Protein 6ZM0 (pdb70)

B-factor: mean 42.61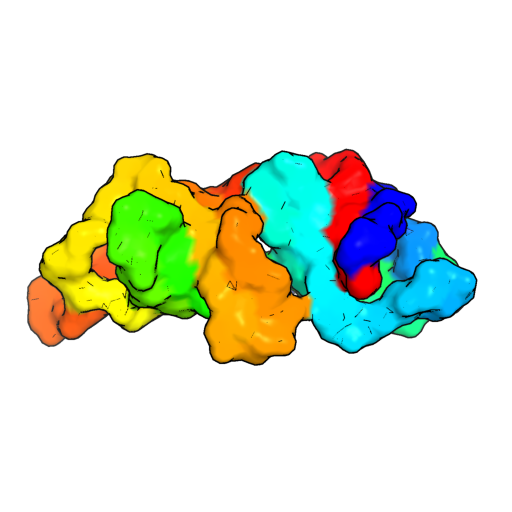, std 11.91, range [25.98, 97.06]

Solvent-accessible surface area: 7845 Å² total; per-residue (Å²): 164,141,77,37,78,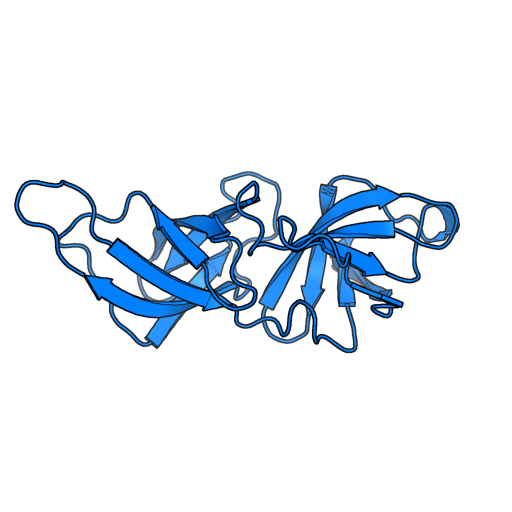4,102,35,78,22,70,38,125,63,109,170,25,23,65,4,78,0,45,44,0,113,96,55,39,3,94,99,29,0,17,0,16,6,98,48,0,0,0,0,23,0,54,82,37,55,82,151,30,0,103,0,29,0,1,0,6,83,110,5,45,1,22,1,51,2,92,113,68,31,53,152,7,49,0,28,6,42,26,80,52,78,55,0,38,2,107,145,0,49,33,128,22,82,16,119,125,56,8,54,0,7,2,13,16,87,37,150,104,14,52,72,52,63,38,0,0,45,4,65,68,39,91,114,60,113,77,102,94,95,7,50,1,56,0,45,13,38,6,105,3,44,135,11,180,128,0,32,0,33,81

Structure (mmCIF, N/CA/C/O backbone):
data_6ZM0
#
_entry.id   6ZM0
#
_cell.length_a   49.000
_cell.length_b   49.000
_cell.length_c   116.241
_cell.angle_alpha   90.000
_cell.angle_beta   90.000
_cell.angle_gamma   120.000
#
_symmetry.space_group_name_H-M   'P 31 2 1'
#
loop_
_entity.id
_entity.type
_entity.pdbx_description
1 polymer 'Cell shape-determining protein MreC'
2 non-polymer 'MAGNESIUM ION'
3 non-polymer 'CHLORIDE ION'
4 water water
#
loop_
_atom_site.group_PDB
_atom_site.id
_atom_site.type_symbol
_atom_site.label_atom_id
_atom_site.label_alt_id
_atom_site.label_comp_id
_atom_site.label_asym_id
_atom_site.label_entity_id
_atom_site.label_seq_id
_atom_site.pdbx_PDB_ins_code
_atom_site.Cartn_x
_atom_site.Cartn_y
_atom_site.Cartn_z
_atom_site.occupancy
_atom_site.B_iso_or_equiv
_atom_site.auth_seq_id
_atom_site.auth_comp_id
_atom_site.auth_asym_id
_atom_site.auth_atom_id
_atom_site.pdbx_PDB_model_num
ATOM 1 N N . ASP A 1 6 ? 9.739 29.111 3.905 1.000 68.520 100 ASP AAA N 1
ATOM 2 C CA . ASP A 1 6 ? 10.524 29.826 2.856 1.000 70.168 100 ASP AAA CA 1
ATOM 3 C C . ASP A 1 6 ? 9.999 29.431 1.471 1.000 64.243 100 ASP AAA C 1
ATOM 4 O O . ASP A 1 6 ? 9.556 30.335 0.733 1.000 60.511 100 ASP AAA O 1
ATOM 9 N N . LYS A 1 7 ? 10.078 28.145 1.113 1.000 62.664 101 LYS AAA N 1
ATOM 10 C CA . LYS A 1 7 ? 9.500 27.630 -0.155 1.000 58.846 101 LYS AAA CA 1
ATOM 11 C C . LYS A 1 7 ? 7.978 27.739 -0.067 1.000 50.284 101 LYS AAA C 1
ATOM 12 O O . LYS A 1 7 ? 7.413 27.282 0.937 1.000 46.932 101 LYS AAA O 1
ATOM 18 N N . VAL A 1 8 ? 7.368 28.399 -1.048 1.000 46.801 102 VAL AAA N 1
ATOM 19 C CA . VAL A 1 8 ? 5.892 28.573 -1.160 1.000 42.967 102 VAL AAA CA 1
ATOM 20 C C . VAL A 1 8 ? 5.438 27.896 -2.459 1.000 42.749 102 VAL AAA C 1
ATOM 21 O O . VAL A 1 8 ? 5.972 28.235 -3.523 1.000 44.115 102 VAL AAA O 1
ATOM 25 N N . LEU A 1 9 ? 4.542 26.926 -2.341 1.000 38.615 103 LEU AAA N 1
ATOM 26 C CA . LEU A 1 9 ? 3.904 26.234 -3.481 1.000 40.431 103 LEU AAA CA 1
ATOM 27 C C . LEU A 1 9 ? 2.562 26.902 -3.759 1.000 37.135 103 LEU AAA C 1
ATOM 28 O O . LEU A 1 9 ? 1.758 27.030 -2.815 1.000 38.011 103 LEU AAA O 1
ATOM 33 N N . VAL A 1 10 ? 2.316 27.233 -5.018 1.000 35.615 104 VAL AAA N 1
ATOM 34 C CA . VAL A 1 10 ? 1.052 27.857 -5.484 1.000 35.454 104 VAL AAA CA 1
ATOM 35 C C . VAL A 1 10 ? 0.119 26.733 -5.945 1.000 35.130 104 VAL AAA C 1
ATOM 36 O O . VAL A 1 10 ? 0.517 25.971 -6.834 1.000 37.355 104 VAL AAA O 1
ATOM 40 N N . SER A 1 11 ? -1.060 26.629 -5.322 1.000 35.856 105 SER AAA N 1
ATOM 41 C CA . SER A 1 11 ? -2.137 25.662 -5.655 1.000 35.607 105 SER AAA CA 1
ATOM 42 C C . SER A 1 11 ? -3.413 26.410 -6.039 1.000 37.571 105 SER AAA C 1
ATOM 43 O O . SER A 1 11 ? -3.521 27.656 -5.762 1.000 38.849 105 SER AAA O 1
ATOM 46 N N . GLU A 1 12 ? -4.306 25.698 -6.706 1.000 38.910 106 GLU AAA N 1
ATOM 47 C CA . GLU A 1 12 ? -5.618 26.204 -7.151 1.000 40.445 106 GLU AAA CA 1
ATOM 48 C C . GLU A 1 12 ? -6.687 25.573 -6.274 1.000 35.468 106 GLU AAA C 1
ATOM 49 O O . GLU A 1 12 ? -6.567 24.387 -5.948 1.000 33.242 106 GLU AAA O 1
ATOM 55 N N . LEU A 1 13 ? -7.648 26.372 -5.830 1.000 33.541 107 LEU AAA N 1
ATOM 56 C CA . LEU A 1 13 ? -8.848 25.851 -5.143 1.000 31.882 107 LEU AAA CA 1
ATOM 57 C C . LEU A 1 13 ? -9.743 25.176 -6.180 1.000 32.559 107 LEU AAA C 1
ATOM 58 O O . LEU A 1 13 ? -10.120 25.834 -7.166 1.000 34.079 107 LEU AAA O 1
ATOM 63 N N . ILE A 1 14 ? -9.967 23.869 -6.031 1.000 32.200 108 ILE AAA N 1
ATOM 64 C CA . ILE A 1 14 ? -10.673 23.057 -7.057 1.000 35.136 108 ILE AAA CA 1
ATOM 65 C C . ILE A 1 14 ? -12.004 22.543 -6.508 1.000 33.846 108 ILE AAA C 1
ATOM 66 O O . ILE A 1 14 ? -12.793 22.026 -7.313 1.000 36.993 108 ILE AAA O 1
ATOM 71 N N . GLY A 1 15 ? -12.261 22.697 -5.210 1.000 33.779 109 GLY AAA N 1
ATOM 72 C CA . GLY A 1 15 ? -13.540 22.326 -4.577 1.000 32.674 109 GLY AAA CA 1
ATOM 73 C C . GLY A 1 15 ? -13.823 23.051 -3.268 1.000 34.133 109 GLY AAA C 1
ATOM 74 O O . GLY A 1 15 ? -12.874 23.336 -2.501 1.000 33.254 109 GLY AAA O 1
ATOM 75 N N . VAL A 1 16 ? -15.104 23.337 -3.017 1.000 33.242 110 VAL AAA N 1
ATOM 76 C CA . VAL A 1 16 ? -15.630 23.758 -1.697 1.000 32.595 110 VAL AAA CA 1
ATOM 77 C C . VAL A 1 16 ? -16.531 22.636 -1.190 1.000 33.201 110 VAL AAA C 1
ATOM 78 O O . VAL A 1 16 ? -17.464 22.207 -1.947 1.000 33.820 110 VAL AAA O 1
ATOM 82 N N . ASP A 1 17 ? -16.181 22.085 -0.029 1.000 31.895 111 ASP AAA N 1
ATOM 83 C CA . ASP A 1 17 ? -16.959 21.009 0.624 1.000 32.648 111 ASP AAA CA 1
ATOM 84 C C . ASP A 1 17 ? -18.374 21.519 0.847 1.000 31.107 111 ASP AAA C 1
ATOM 85 O O . ASP A 1 17 ? -18.592 22.422 1.626 1.000 34.188 111 ASP AAA O 1
ATOM 90 N N . PRO A 1 18 ? -19.391 20.954 0.164 1.000 33.844 112 PRO AAA N 1
ATOM 91 C CA . PRO A 1 18 ? -20.743 21.496 0.235 1.000 33.273 112 PRO AAA CA 1
ATOM 92 C C . PRO A 1 18 ? -21.483 21.224 1.558 1.000 34.227 112 PRO AAA C 1
ATOM 93 O O . PRO A 1 18 ? -22.564 21.739 1.732 1.000 35.619 112 PRO AAA O 1
ATOM 97 N N . ASN A 1 19 ? -20.898 20.403 2.429 1.000 33.109 113 ASN AAA N 1
ATOM 98 C CA . ASN A 1 19 ? -21.416 20.129 3.792 1.000 33.412 113 ASN AAA CA 1
ATOM 99 C C . ASN A 1 19 ? -21.679 21.481 4.458 1.000 34.453 113 ASN AAA C 1
ATOM 100 O O . ASN A 1 19 ? -20.778 22.286 4.628 1.000 31.865 113 ASN AAA O 1
ATOM 105 N N . PRO A 1 20 ? -22.935 21.813 4.800 1.000 34.267 114 PRO AAA N 1
ATOM 106 C CA . PRO A 1 20 ? -23.231 23.115 5.397 1.000 35.459 114 PRO AAA CA 1
ATOM 107 C C . PRO A 1 20 ? -22.555 23.302 6.770 1.000 35.889 114 PRO AAA C 1
ATOM 108 O O . PRO A 1 20 ? -22.337 24.449 7.175 1.000 36.073 114 PRO AAA O 1
ATOM 112 N N . PHE A 1 21 ? -22.120 22.206 7.399 1.000 34.562 115 PHE AAA N 1
ATOM 113 C CA . PHE A 1 21 ? -21.539 22.214 8.769 1.000 35.988 115 PHE AAA CA 1
ATOM 114 C C . PHE A 1 21 ? -20.015 22.293 8.754 1.000 34.049 115 PHE AAA C 1
ATOM 115 O O . PHE A 1 21 ? -19.404 22.242 9.829 1.000 36.772 115 PHE AAA O 1
ATOM 123 N N . THR A 1 22 ? -19.422 22.501 7.586 1.000 32.379 116 THR AAA N 1
ATOM 124 C CA . THR A 1 22 ? -17.957 22.585 7.433 1.000 31.718 116 THR AAA CA 1
ATOM 125 C C . THR A 1 22 ? -17.605 23.884 6.729 1.000 31.385 116 THR AAA C 1
ATOM 126 O O . THR A 1 22 ? -18.372 24.336 5.838 1.000 30.618 116 THR AAA O 1
ATOM 130 N N . GLN A 1 23 ? -16.422 24.386 7.017 1.000 30.188 117 GLN AAA N 1
ATOM 131 C CA . GLN A 1 23 ? -15.729 25.336 6.117 1.000 29.703 117 GLN AAA CA 1
ATOM 132 C C . GLN A 1 23 ? -14.421 24.669 5.705 1.000 29.066 117 GLN AAA C 1
ATOM 133 O O . GLN A 1 23 ? -13.499 24.635 6.506 1.000 28.896 117 GLN AAA O 1
ATOM 139 N N . ARG A 1 24 ? -14.451 24.003 4.562 1.000 30.074 118 ARG AAA N 1
ATOM 140 C CA . ARG A 1 24 ? -13.424 23.048 4.127 1.000 31.328 118 ARG AAA CA 1
ATOM 141 C C . ARG A 1 24 ? -13.327 23.141 2.608 1.000 30.232 118 ARG AAA C 1
ATOM 142 O O . ARG A 1 24 ? -14.375 23.317 1.970 1.000 32.004 118 ARG AAA O 1
ATOM 150 N N . ILE A 1 25 ? -12.110 23.127 2.069 1.000 30.664 119 ILE AAA N 1
ATOM 151 C CA . ILE A 1 25 ? -11.895 23.231 0.606 1.000 30.340 119 ILE AAA CA 1
ATOM 152 C C . ILE A 1 25 ? -10.983 22.092 0.133 1.000 29.255 119 ILE AAA C 1
ATOM 153 O O . ILE A 1 25 ? -10.392 21.367 0.974 1.000 31.683 119 ILE AAA O 1
ATOM 158 N N . MET A 1 26 ? -10.852 21.976 -1.170 1.000 32.827 120 MET AAA N 1
ATOM 159 C CA . MET A 1 26 ? -9.954 21.019 -1.832 1.000 32.177 120 MET AAA CA 1
ATOM 160 C C . MET A 1 26 ? -9.032 21.792 -2.765 1.000 32.272 120 MET AAA C 1
ATOM 161 O O . MET A 1 26 ? -9.526 22.734 -3.435 1.000 33.224 120 MET AAA O 1
ATOM 166 N N . ILE A 1 27 ? -7.743 21.449 -2.773 1.000 30.688 121 ILE AAA N 1
ATOM 167 C CA . ILE A 1 27 ? -6.690 22.130 -3.586 1.000 31.425 121 ILE AAA CA 1
ATOM 168 C C . ILE A 1 27 ? -6.046 21.107 -4.525 1.000 31.623 121 ILE AAA C 1
ATOM 169 O O . ILE A 1 27 ? -6.129 19.906 -4.239 1.000 34.071 121 ILE AAA O 1
ATOM 174 N N . ASP A 1 28 ? -5.299 21.593 -5.511 1.000 32.083 122 ASP AAA N 1
ATOM 175 C CA . ASP A 1 28 ? -4.809 20.755 -6.638 1.000 34.266 122 ASP AAA CA 1
ATOM 176 C C . ASP A 1 28 ? -3.324 20.422 -6.451 1.000 35.635 122 ASP AAA C 1
ATOM 177 O O . ASP A 1 28 ? -2.644 20.184 -7.462 1.000 36.737 122 ASP AAA O 1
ATOM 182 N N . LYS A 1 29 ? -2.866 20.336 -5.204 1.000 35.157 123 LYS AAA N 1
ATOM 183 C CA . LYS A 1 29 ? -1.537 19.773 -4.857 1.000 35.438 123 LYS AAA CA 1
ATOM 184 C C . LYS A 1 29 ? -1.702 18.710 -3.775 1.000 38.070 123 LYS AAA C 1
ATOM 185 O O . LYS A 1 29 ? -2.658 18.783 -2.978 1.000 37.684 123 LYS AAA O 1
ATOM 191 N N . GLY A 1 30 ? -0.840 17.696 -3.783 1.000 38.740 124 GLY AAA N 1
ATOM 192 C CA . GLY A 1 30 ? -0.939 16.581 -2.832 1.000 41.675 124 GLY AAA CA 1
ATOM 193 C C . GLY A 1 30 ? 0.419 15.983 -2.499 1.000 44.743 124 GLY AAA C 1
ATOM 194 O O . GLY A 1 30 ? 1.444 16.701 -2.569 1.000 43.484 124 GLY AAA O 1
ATOM 195 N N . GLU A 1 31 ? 0.411 14.715 -2.101 1.000 50.837 125 GLU AAA N 1
ATOM 196 C CA . GLU A 1 31 ? 1.600 13.932 -1.679 1.000 57.734 125 GLU AAA CA 1
ATOM 197 C C . GLU A 1 31 ? 2.746 14.108 -2.686 1.000 56.815 125 GLU AAA C 1
ATOM 198 O O . GLU A 1 31 ? 3.890 14.296 -2.246 1.000 56.833 125 GLU AAA O 1
ATOM 204 N N . ASN A 1 32 ? 2.443 14.028 -3.984 1.000 45.307 126 ASN AAA N 1
ATOM 205 C CA . ASN A 1 32 ? 3.444 14.030 -5.086 1.000 48.214 126 ASN AAA CA 1
ATOM 206 C C . ASN A 1 32 ? 4.153 15.388 -5.141 1.000 47.656 126 ASN AAA C 1
ATOM 207 O O . ASN A 1 32 ? 5.288 15.431 -5.657 1.000 49.492 126 ASN AAA O 1
ATOM 212 N N . ASP A 1 33 ? 3.536 16.421 -4.549 1.000 44.482 127 ASP AAA N 1
ATOM 213 C CA . ASP A 1 33 ? 4.013 17.833 -4.534 1.000 44.644 127 ASP AAA CA 1
ATOM 214 C C . ASP A 1 33 ? 4.577 18.169 -3.147 1.000 44.342 127 ASP AAA C 1
ATOM 215 O O . ASP A 1 33 ? 5.017 19.330 -2.954 1.000 44.321 127 ASP AAA O 1
ATOM 220 N N . GLY A 1 34 ? 4.550 17.202 -2.220 1.000 44.741 128 GLY AAA N 1
ATOM 221 C CA . GLY A 1 34 ? 5.175 17.308 -0.888 1.000 47.104 128 GLY AAA CA 1
ATOM 222 C C . GLY A 1 34 ? 4.220 17.854 0.160 1.000 44.817 128 GLY AAA C 1
ATOM 223 O O . GLY A 1 34 ? 4.657 18.087 1.295 1.000 46.328 128 GLY AAA O 1
ATOM 224 N N . VAL A 1 35 ? 2.961 18.078 -0.203 1.000 42.777 129 VAL AAA N 1
ATOM 225 C CA . VAL A 1 35 ? 1.922 18.574 0.738 1.000 39.761 129 VAL AAA CA 1
ATOM 226 C C . VAL A 1 35 ? 1.800 17.577 1.883 1.000 40.937 129 VAL AAA C 1
ATOM 227 O O . VAL A 1 35 ? 1.977 16.375 1.639 1.000 41.788 129 VAL AAA O 1
ATOM 231 N N . PHE A 1 36 ? 1.635 18.068 3.108 1.000 40.204 130 PHE AAA N 1
ATOM 232 C CA . PHE A 1 36 ? 1.532 17.226 4.322 1.000 40.735 130 PHE AAA CA 1
ATOM 233 C C . PHE A 1 36 ? 0.427 17.721 5.253 1.000 38.809 130 PHE AAA C 1
ATOM 234 O O . PHE A 1 36 ? 0.105 18.933 5.274 1.000 39.279 130 PHE AAA O 1
ATOM 242 N N . VAL A 1 37 ? -0.109 16.793 6.054 1.000 39.868 131 VAL AAA N 1
ATOM 243 C CA . VAL A 1 37 ? -1.154 17.071 7.077 1.000 38.162 131 VAL AAA CA 1
ATOM 244 C C . VAL A 1 37 ? -0.575 18.032 8.127 1.000 37.867 131 VAL AAA C 1
ATOM 245 O O . VAL A 1 37 ? 0.541 17.791 8.622 1.000 39.252 131 VAL AAA O 1
ATOM 249 N N . GLY A 1 38 ? -1.300 19.106 8.425 1.000 36.121 132 GLY AAA N 1
ATOM 250 C CA . GLY A 1 38 ? -0.861 20.163 9.357 1.000 36.413 132 GLY AAA CA 1
ATOM 251 C C . GLY A 1 38 ? -0.271 21.354 8.630 1.000 37.184 132 GLY AAA C 1
ATOM 252 O O . GLY A 1 38 ? -0.064 22.423 9.271 1.000 36.180 132 GLY AAA O 1
ATOM 253 N N . GLN A 1 39 ? 0.002 21.212 7.337 1.000 35.815 133 GLN AAA N 1
ATOM 254 C CA . GLN A 1 39 ? 0.667 22.278 6.551 1.000 35.122 133 GLN AAA CA 1
ATOM 255 C C . GLN A 1 39 ? -0.223 23.517 6.516 1.000 33.416 133 GLN AAA C 1
ATOM 256 O O . GLN A 1 39 ? -1.396 23.452 6.194 1.000 32.985 133 GLN AAA O 1
ATOM 262 N N . PRO A 1 40 ? 0.334 2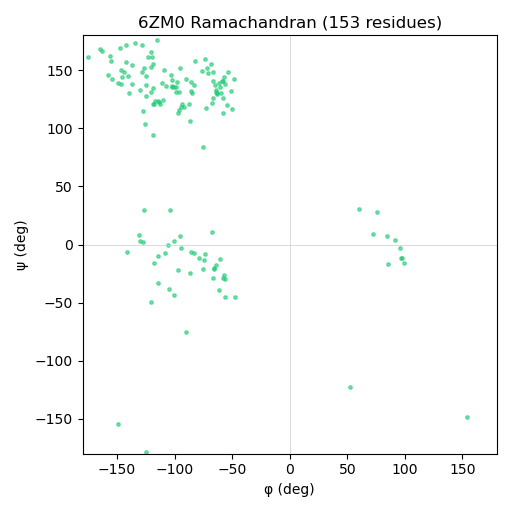4.700 6.833 1.000 35.259 134 PRO AAA N 1
ATOM 263 C CA . PRO A 1 40 ? -0.426 25.938 6.758 1.000 34.980 134 PRO AAA CA 1
ATOM 264 C C . PRO A 1 40 ? -0.721 26.350 5.313 1.000 32.890 134 PRO AAA C 1
ATOM 265 O O . PRO A 1 40 ? 0.106 26.157 4.444 1.000 35.312 134 PRO AAA O 1
ATOM 269 N N . VAL A 1 41 ? -1.873 26.986 5.124 1.000 31.375 135 VAL AAA N 1
ATOM 270 C CA . VAL A 1 41 ? -2.390 27.433 3.808 1.000 31.560 135 VAL AAA CA 1
ATOM 271 C C . VAL A 1 41 ? -2.788 28.909 3.940 1.000 30.164 135 VAL AAA C 1
ATOM 272 O O . VAL A 1 41 ? -3.431 29.283 4.923 1.000 30.262 135 VAL AAA O 1
ATOM 276 N N . LEU A 1 42 ? -2.381 29.748 3.006 1.000 32.361 136 LEU AAA N 1
ATOM 277 C CA . LEU A 1 42 ? -2.752 31.176 3.094 1.000 32.782 136 LEU AAA CA 1
ATOM 278 C C . LEU A 1 42 ? -2.923 31.733 1.684 1.000 31.571 136 LEU AAA C 1
ATOM 279 O O . LEU A 1 42 ? -2.666 31.009 0.712 1.000 31.880 136 LEU AAA O 1
ATOM 284 N N . ASP A 1 43 ? -3.463 32.937 1.592 1.000 30.250 137 ASP AAA N 1
ATOM 285 C CA . ASP A 1 43 ? -3.544 33.695 0.326 1.000 31.296 137 ASP AAA CA 1
ATOM 286 C C . ASP A 1 43 ? -2.887 35.062 0.538 1.000 32.373 137 ASP AAA C 1
ATOM 287 O O . ASP A 1 43 ? -2.309 35.289 1.626 1.000 31.677 137 ASP AAA O 1
ATOM 292 N N . ALA A 1 44 ? -2.892 35.903 -0.496 1.000 34.348 138 ALA AAA N 1
ATOM 293 C CA . ALA A 1 44 ? -2.187 37.202 -0.527 1.000 33.932 138 ALA AAA CA 1
ATOM 294 C C . ALA A 1 44 ? -2.690 38.159 0.566 1.000 34.214 138 ALA AAA C 1
ATOM 295 O O . ALA A 1 44 ? -2.044 39.200 0.747 1.000 36.618 138 ALA AAA O 1
ATOM 297 N N . SER A 1 45 ? -3.813 37.893 1.239 1.000 34.365 139 SER AAA N 1
ATOM 298 C CA . SER A 1 45 ? -4.304 38.824 2.290 1.000 36.793 139 SER AAA CA 1
ATOM 299 C C . SER A 1 45 ? -4.647 38.126 3.609 1.000 35.465 139 SER AAA C 1
ATOM 300 O O . SER A 1 45 ? -5.040 38.845 4.532 1.000 35.083 139 SER AAA O 1
ATOM 303 N N . GLY A 1 46 ? -4.436 36.817 3.746 1.000 35.767 140 GLY AAA N 1
ATOM 304 C CA . GLY A 1 46 ? -4.649 36.188 5.058 1.000 34.195 140 GLY AAA CA 1
ATOM 305 C C . GLY A 1 46 ? -4.284 34.717 5.135 1.000 32.736 140 GLY AAA C 1
ATOM 306 O O . GLY A 1 46 ? -4.240 34.022 4.101 1.000 32.374 140 GLY AAA O 1
ATOM 307 N N . LEU A 1 47 ? -4.102 34.238 6.365 1.000 30.863 141 LEU AAA N 1
ATOM 308 C CA . LEU A 1 47 ? -4.066 32.789 6.673 1.000 32.460 141 LEU AAA CA 1
ATOM 309 C C . LEU A 1 47 ? -5.440 32.194 6.380 1.000 32.307 141 LEU AAA C 1
ATOM 310 O O . LEU A 1 47 ? -6.454 32.829 6.683 1.000 29.669 141 LEU AAA O 1
ATOM 315 N N . MET A 1 48 ? -5.485 31.027 5.756 1.000 30.114 142 MET AAA N 1
ATOM 316 C CA . MET A 1 48 ? -6.745 30.380 5.343 1.000 30.051 142 MET AAA CA 1
ATOM 317 C C . MET A 1 48 ? -7.064 29.216 6.269 1.000 29.805 142 MET AAA C 1
ATOM 318 O O . MET A 1 48 ? -8.237 29.013 6.535 1.000 28.488 142 MET AAA O 1
ATOM 323 N N . GLY A 1 49 ? -6.053 28.465 6.703 1.000 27.403 143 GLY AAA N 1
ATOM 324 C CA . GLY A 1 49 ? -6.262 27.242 7.495 1.000 28.902 143 GLY AAA CA 1
ATOM 325 C C . GLY A 1 49 ? -5.124 26.271 7.342 1.000 28.700 143 GLY AAA C 1
ATOM 326 O O . GLY A 1 49 ? -3.966 26.701 7.132 1.000 30.274 143 GLY AAA O 1
ATOM 327 N N . GLN A 1 50 ? -5.428 24.983 7.435 1.000 29.574 144 GLN AAA N 1
ATOM 328 C CA . GLN A 1 50 ? -4.388 23.947 7.435 1.000 30.972 144 GLN AAA CA 1
ATOM 329 C C . GLN A 1 50 ? -4.859 22.704 6.687 1.000 30.566 144 GLN AAA C 1
ATOM 330 O O . GLN A 1 50 ? -6.048 22.423 6.682 1.000 30.704 144 GLN AAA O 1
ATOM 336 N N . VAL A 1 51 ? -3.915 22.010 6.067 1.000 32.212 145 VAL AAA N 1
ATOM 337 C CA . VAL A 1 51 ? -4.169 20.722 5.371 1.000 32.000 145 VAL AAA CA 1
ATOM 338 C C . VAL A 1 51 ? -4.605 19.714 6.427 1.000 32.154 145 VAL AAA C 1
ATOM 339 O O . VAL A 1 51 ? -3.910 19.602 7.438 1.000 32.397 145 VAL AAA O 1
ATOM 343 N N . VAL A 1 52 ? -5.695 18.996 6.184 1.000 35.000 146 VAL AAA N 1
ATOM 344 C CA . VAL A 1 52 ? -6.195 17.951 7.127 1.000 35.896 146 VAL AAA CA 1
ATOM 345 C C . VAL A 1 52 ? -6.175 16.569 6.476 1.000 36.942 146 VAL AAA C 1
ATOM 346 O O . VAL A 1 52 ? -6.207 15.601 7.235 1.000 38.141 146 VAL AAA O 1
ATOM 350 N N . GLU A 1 53 ? -6.063 16.473 5.154 1.000 37.226 147 GLU AAA N 1
ATOM 351 C CA . GLU A 1 53 ? -5.912 15.164 4.461 1.000 39.095 147 GLU AAA CA 1
ATOM 352 C C . GLU A 1 53 ? -5.198 15.352 3.127 1.000 39.874 147 GLU AAA C 1
ATOM 353 O O . GLU A 1 53 ? -5.465 16.360 2.435 1.000 36.742 147 GLU AAA O 1
ATOM 359 N N . VAL A 1 54 ? -4.334 14.393 2.778 1.000 38.068 148 VAL AAA N 1
ATOM 360 C CA . VAL A 1 54 ? -3.479 14.463 1.568 1.000 42.315 148 VAL AAA CA 1
ATOM 361 C C . VAL A 1 54 ? -3.812 13.268 0.680 1.000 42.084 148 VAL AAA C 1
ATOM 362 O O . VAL A 1 54 ? -3.841 12.144 1.182 1.000 42.463 148 VAL AAA O 1
ATOM 366 N N . MET A 1 55 ? -4.041 13.545 -0.594 1.000 42.845 149 MET AAA N 1
ATOM 367 C CA . MET A 1 55 ? -4.190 12.539 -1.665 1.000 43.635 149 MET AAA CA 1
ATOM 368 C C . MET A 1 55 ? -3.025 12.722 -2.633 1.000 43.904 149 MET AAA C 1
ATOM 369 O O . MET A 1 55 ? -2.144 13.548 -2.402 1.000 42.727 149 MET AAA O 1
ATOM 374 N N . PRO A 1 56 ? -2.881 11.861 -3.657 1.000 43.267 150 PRO AAA N 1
ATOM 375 C CA . PRO A 1 56 ? -1.639 11.862 -4.422 1.000 45.543 150 PRO AAA CA 1
ATOM 376 C C . PRO A 1 56 ? -1.360 13.192 -5.128 1.000 42.889 150 PRO AAA C 1
ATOM 377 O O . PRO A 1 56 ? -0.226 13.638 -5.079 1.000 45.644 150 PRO AAA O 1
ATOM 381 N N . TYR A 1 57 ? -2.380 13.841 -5.685 1.000 42.547 151 TYR AAA N 1
ATOM 382 C CA . TYR A 1 57 ? -2.205 15.085 -6.477 1.000 41.511 151 TYR AAA CA 1
ATOM 383 C C . TYR A 1 57 ? -3.115 16.203 -5.958 1.000 38.362 151 TYR AAA C 1
ATOM 384 O O . TYR A 1 57 ? -3.123 17.263 -6.593 1.000 37.661 151 TYR AAA O 1
ATOM 393 N N . THR A 1 58 ? -3.874 15.951 -4.884 1.000 37.687 152 THR AAA N 1
ATOM 394 C CA . THR A 1 58 ? -4.862 16.915 -4.305 1.000 37.548 152 THR AAA CA 1
ATOM 395 C C . THR A 1 58 ? -4.848 16.830 -2.778 1.000 37.148 152 THR AAA C 1
ATOM 396 O O . THR A 1 58 ? -4.211 15.917 -2.225 1.000 36.517 152 THR AAA O 1
ATOM 400 N N . ALA A 1 59 ? -5.543 17.745 -2.102 1.000 34.881 153 ALA AAA N 1
ATOM 401 C CA . ALA A 1 59 ? -5.587 17.730 -0.625 1.000 35.319 153 ALA AAA CA 1
ATOM 402 C C . ALA A 1 59 ? -6.844 18.423 -0.112 1.000 36.544 153 ALA AAA C 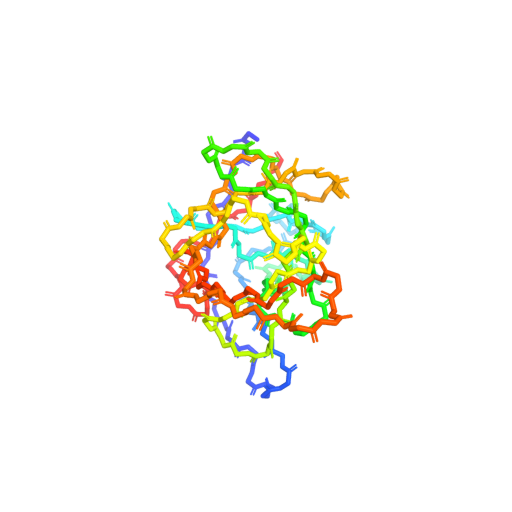1
ATOM 403 O O . ALA A 1 59 ? -7.399 19.293 -0.829 1.000 32.680 153 ALA AAA O 1
ATOM 405 N N . ARG A 1 60 ? -7.232 18.097 1.125 1.000 35.384 154 ARG AAA N 1
ATOM 406 C CA . ARG A 1 60 ? -8.366 18.751 1.834 1.000 34.511 154 ARG AAA CA 1
ATOM 407 C C . ARG A 1 60 ? -7.820 19.750 2.858 1.000 35.297 154 ARG AAA C 1
ATOM 408 O O . ARG A 1 60 ? -6.811 19.449 3.530 1.000 34.127 154 ARG AAA O 1
ATOM 416 N N . VAL A 1 61 ? -8.420 20.935 2.927 1.000 31.729 155 VAL AAA N 1
ATOM 417 C CA . VAL A 1 61 ? -7.948 22.032 3.810 1.000 31.970 155 VAL AAA CA 1
ATOM 418 C C . VAL A 1 61 ? -9.116 22.466 4.702 1.000 28.888 155 VAL AAA C 1
ATOM 419 O O . VAL A 1 61 ? -10.188 22.806 4.167 1.000 30.837 155 VAL AAA O 1
ATOM 423 N N . LEU A 1 62 ? -8.896 22.498 6.004 1.000 29.498 156 LEU AAA N 1
ATOM 424 C CA . LEU A 1 62 ? -9.848 23.021 7.006 1.000 29.372 156 LEU AAA CA 1
ATOM 425 C C . LEU A 1 62 ? -9.621 24.525 7.160 1.000 27.973 156 LEU AAA C 1
ATOM 426 O O . LEU A 1 62 ? -8.486 24.927 7.452 1.000 29.083 156 LEU AAA O 1
ATOM 431 N N . LEU A 1 63 ? -10.639 25.341 6.905 1.000 27.537 157 LEU AAA N 1
ATOM 432 C CA . LEU A 1 63 ? -10.510 26.817 6.990 1.000 25.977 157 LEU AAA CA 1
ATOM 433 C C . LEU A 1 63 ? -10.648 27.305 8.435 1.000 28.193 157 LEU AAA C 1
ATOM 434 O O . LEU A 1 63 ? -11.317 26.637 9.279 1.000 26.673 157 LEU AAA O 1
ATOM 439 N N . LEU A 1 64 ? -10.115 28.488 8.694 1.000 28.064 158 LEU AAA N 1
ATOM 440 C CA . LEU A 1 64 ? -10.168 29.128 10.028 1.000 27.926 158 LEU AAA CA 1
ATOM 441 C C . LEU A 1 64 ? -11.614 29.300 10.494 1.000 26.297 158 LEU AAA C 1
ATOM 442 O O . LEU A 1 64 ? -11.845 29.368 11.723 1.000 27.848 158 LEU AAA O 1
ATOM 447 N N . THR A 1 65 ? -12.543 29.452 9.569 1.000 26.454 159 THR AAA N 1
ATOM 448 C CA . THR A 1 65 ? -13.960 29.765 9.851 1.000 26.678 159 THR AAA CA 1
ATOM 449 C C . THR A 1 65 ? -14.746 28.518 10.304 1.000 27.646 159 THR AAA C 1
ATOM 450 O O . THR A 1 65 ? -15.903 28.695 10.688 1.000 27.395 159 THR AAA O 1
ATOM 454 N N . ASP A 1 66 ? -14.192 27.311 10.181 1.000 27.208 160 ASP AAA N 1
ATOM 455 C CA . ASP A 1 66 ? -14.849 26.071 10.664 1.000 27.791 160 ASP AAA CA 1
ATOM 456 C C . ASP A 1 66 ? -15.040 26.174 12.188 1.000 28.136 160 ASP AAA C 1
ATOM 457 O O . ASP A 1 66 ? -14.128 26.616 12.880 1.000 27.870 160 ASP AAA O 1
ATOM 462 N N . THR A 1 67 ? -16.194 25.734 12.698 1.000 29.447 161 THR AAA N 1
ATOM 463 C CA . THR A 1 67 ? -16.481 25.753 14.146 1.000 30.181 161 THR AAA CA 1
ATOM 464 C C . THR A 1 67 ? -15.428 24.974 14.931 1.000 31.269 161 THR AAA C 1
ATOM 465 O O . THR A 1 67 ? -15.268 25.290 16.130 1.000 33.686 161 THR AAA O 1
ATOM 469 N N . THR A 1 68 ? -14.766 23.984 14.319 1.000 30.808 162 THR AAA N 1
ATOM 470 C CA . THR A 1 68 ? -13.765 23.120 15.004 1.000 32.113 162 THR AAA CA 1
ATOM 471 C C . THR A 1 68 ? -12.388 23.774 14.982 1.000 31.569 162 THR AAA C 1
ATOM 472 O O . THR A 1 68 ? -11.486 23.238 15.649 1.000 33.409 162 THR AAA O 1
ATOM 476 N N . HIS A 1 69 ? -12.213 24.900 14.288 1.000 30.889 163 HIS AAA N 1
ATOM 477 C CA . HIS A 1 69 ? -10.874 25.516 14.096 1.000 29.849 163 HIS AAA CA 1
ATOM 478 C C . HIS A 1 69 ? -10.653 26.636 15.114 1.000 30.465 163 HIS AAA C 1
ATOM 479 O O . HIS A 1 69 ? -11.599 27.351 15.471 1.000 30.621 163 HIS AAA O 1
ATOM 486 N N . SER A 1 70 ? -9.438 26.708 15.642 1.000 30.524 164 SER AAA N 1
ATOM 487 C CA . SER A 1 70 ? -9.001 27.829 16.507 1.000 31.343 164 SER AAA CA 1
ATOM 488 C C . SER A 1 70 ? -7.572 28.157 16.146 1.000 32.978 164 SER AAA C 1
ATOM 489 O O . SER A 1 70 ? -6.833 27.234 15.692 1.000 34.607 164 SER AAA O 1
ATOM 492 N N . ILE A 1 71 ? -7.244 29.431 16.212 1.000 29.635 165 ILE AAA N 1
ATOM 493 C CA . ILE A 1 71 ? -5.872 29.922 15.927 1.000 31.056 165 ILE AAA CA 1
ATOM 494 C C . ILE A 1 71 ? -5.537 30.995 16.941 1.000 31.236 165 ILE AAA C 1
ATOM 495 O O . ILE A 1 71 ? -6.267 31.960 17.123 1.000 31.412 165 ILE AAA O 1
ATOM 500 N N . PRO A 1 72 ? -4.369 30.896 17.592 1.000 33.200 166 PRO AAA N 1
ATOM 501 C CA . PRO A 1 72 ? -3.874 32.003 18.400 1.000 33.319 166 PRO AAA CA 1
ATOM 502 C C . PRO A 1 72 ? -3.576 33.228 17.535 1.000 33.329 166 PRO AAA C 1
ATOM 503 O O . PRO A 1 72 ? -2.872 33.102 16.511 1.000 32.756 166 PRO AAA O 1
ATOM 507 N N . VAL A 1 73 ? -4.043 34.395 17.973 1.000 32.855 167 VAL AAA N 1
ATOM 508 C CA . VAL A 1 73 ? -3.820 35.667 17.245 1.000 32.745 167 VAL AAA CA 1
ATOM 509 C C . VAL A 1 73 ? -3.391 36.738 18.230 1.000 34.892 167 VAL AAA C 1
ATOM 510 O O . VAL A 1 73 ? -3.414 36.490 19.471 1.000 36.411 167 VAL AAA O 1
ATOM 514 N N . GLN A 1 74 ? -3.020 37.891 17.690 1.000 35.972 168 GLN AAA N 1
ATOM 515 C CA . GLN A 1 74 ? -2.776 39.101 18.494 1.000 37.905 168 GLN AAA CA 1
ATOM 516 C C . GLN A 1 74 ? -3.189 40.334 17.695 1.000 39.172 168 GLN AAA C 1
ATOM 517 O O . GLN A 1 74 ? -3.068 40.337 16.436 1.000 37.488 168 GLN AAA O 1
ATOM 523 N N . VAL A 1 75 ? -3.605 41.373 18.402 1.000 40.182 169 VAL AAA N 1
ATOM 524 C CA . VAL A 1 75 ? -3.869 42.700 17.801 1.000 42.393 169 VAL AAA CA 1
ATOM 525 C C . VAL A 1 75 ? -2.521 43.271 17.353 1.000 43.782 169 VAL AAA C 1
ATOM 526 O O . VAL A 1 75 ? -1.557 43.278 18.153 1.000 43.644 169 VAL AAA O 1
ATOM 530 N N . ASN A 1 76 ? -2.415 43.575 16.070 1.000 44.715 170 ASN AAA N 1
ATOM 531 C CA . ASN A 1 76 ? -1.133 43.957 15.431 1.000 45.131 170 ASN AAA CA 1
ATOM 532 C C . ASN A 1 76 ? -0.542 45.155 16.177 1.000 47.471 170 ASN AAA C 1
ATOM 533 O O . ASN A 1 76 ? 0.659 45.097 16.541 1.000 48.399 170 ASN AAA O 1
ATOM 538 N N . ARG A 1 77 ? -1.361 46.163 16.482 1.000 46.735 171 ARG AAA N 1
ATOM 539 C CA . ARG A 1 77 ? -0.879 47.482 16.959 1.000 49.069 171 ARG AAA CA 1
ATOM 540 C C . ARG A 1 77 ? -0.406 47.449 18.429 1.000 49.536 171 ARG AAA C 1
ATOM 541 O O . ARG A 1 77 ? 0.348 48.379 18.779 1.000 50.748 171 ARG AAA O 1
ATOM 549 N N . ASN A 1 78 ? -0.815 46.476 19.264 1.000 49.464 172 ASN AAA N 1
ATOM 550 C CA . ASN A 1 78 ? -0.495 46.490 20.726 1.000 49.179 172 ASN AAA CA 1
ATOM 551 C C . ASN A 1 78 ? -0.170 45.093 21.296 1.000 49.606 172 ASN AAA C 1
ATOM 552 O O . ASN A 1 78 ? 0.216 45.035 22.467 1.000 50.618 172 ASN AAA O 1
ATOM 557 N N . GLY A 1 79 ? -0.324 44.005 20.535 1.000 47.056 173 GLY AAA N 1
ATOM 558 C CA . GLY A 1 79 ? 0.190 42.674 20.932 1.000 46.407 173 GLY AAA CA 1
ATOM 559 C C . GLY A 1 79 ? -0.780 41.930 21.838 1.000 45.874 173 GLY AAA C 1
ATOM 560 O O . GLY A 1 79 ? -0.395 40.879 22.379 1.000 47.459 173 GLY AAA O 1
ATOM 561 N N . LEU A 1 80 ? -1.984 42.473 22.022 1.000 43.462 174 LEU AAA N 1
ATOM 562 C CA . LEU A 1 80 ? -3.070 41.859 22.831 1.000 43.027 174 LEU AAA CA 1
ATOM 563 C C . LEU A 1 80 ? -3.391 40.479 22.250 1.000 39.921 174 LEU AAA C 1
ATOM 564 O O . LEU A 1 80 ? -3.636 40.400 21.024 1.000 39.068 174 LEU AAA O 1
ATOM 569 N N . ARG A 1 81 ? -3.348 39.434 23.078 1.000 46.746 175 ARG AAA N 1
ATOM 570 C CA . ARG A 1 81 ? -3.460 38.031 22.625 1.000 43.576 175 ARG AAA CA 1
ATOM 571 C C . ARG A 1 81 ? -4.914 37.570 22.743 1.000 40.125 175 ARG AAA C 1
ATOM 572 O O . ARG A 1 81 ? -5.663 38.061 23.612 1.000 41.448 175 ARG AAA O 1
ATOM 580 N N . ALA A 1 82 ? -5.291 36.639 21.893 1.000 37.180 176 ALA AAA N 1
ATOM 581 C CA . ALA A 1 82 ? -6.650 36.078 21.869 1.000 35.325 176 ALA AAA CA 1
ATOM 582 C C . ALA A 1 82 ? -6.613 34.775 21.094 1.000 34.086 176 ALA AAA C 1
ATOM 583 O O . ALA A 1 82 ? -5.603 34.507 20.411 1.000 33.589 176 ALA AAA O 1
ATOM 585 N N . ILE A 1 83 ? -7.681 33.999 21.195 1.000 32.626 177 ILE AAA N 1
ATOM 586 C CA . ILE A 1 83 ? -7.867 32.786 20.369 1.000 32.173 177 ILE AAA CA 1
ATOM 587 C C . ILE A 1 83 ? -8.994 33.103 19.394 1.000 31.420 177 ILE AAA C 1
ATOM 588 O O . ILE A 1 83 ? -10.068 33.450 19.852 1.000 31.756 177 ILE AAA O 1
ATOM 593 N N . ALA A 1 84 ? -8.752 32.967 18.096 1.000 29.872 178 ALA AAA N 1
ATOM 594 C CA . ALA A 1 84 ? -9.772 33.206 17.055 1.000 28.832 178 ALA AAA CA 1
ATOM 595 C C . ALA A 1 84 ? -10.391 31.869 16.685 1.000 28.277 178 ALA AAA C 1
ATOM 596 O O . ALA A 1 84 ? -9.670 31.007 16.212 1.000 29.388 178 ALA AAA O 1
ATOM 598 N N . VAL A 1 85 ? -11.676 31.717 16.959 1.000 28.251 179 VAL AAA N 1
ATOM 599 C CA . VAL A 1 85 ? -12.408 30.476 16.645 1.000 26.744 179 VAL AAA CA 1
ATOM 600 C C . VAL A 1 85 ? -13.271 30.682 15.407 1.000 26.424 179 VAL AAA C 1
ATOM 601 O O . VAL A 1 85 ? -13.875 31.762 15.241 1.000 26.887 179 VAL AAA O 1
ATOM 605 N N . GLY A 1 86 ? -13.413 29.623 14.616 1.000 26.410 180 GLY AAA N 1
ATOM 606 C CA . GLY A 1 86 ? -14.392 29.609 13.520 1.000 27.738 180 GLY AAA CA 1
ATOM 607 C C . GLY A 1 86 ? -15.793 29.640 14.071 1.000 27.830 180 GLY AAA C 1
ATOM 608 O O . GLY A 1 86 ? -16.027 29.069 15.149 1.000 29.508 180 GLY AAA O 1
ATOM 609 N N . THR A 1 87 ? -16.714 30.256 13.335 1.000 28.731 181 THR AAA N 1
ATOM 610 C CA . THR A 1 87 ? -18.143 30.391 13.703 1.000 30.683 181 THR AAA CA 1
ATOM 611 C C . THR A 1 87 ? -19.047 29.513 12.836 1.000 31.250 181 THR AAA C 1
ATOM 612 O O . THR A 1 87 ? -20.216 29.370 13.217 1.000 32.420 181 THR AAA O 1
ATOM 616 N N . GLY A 1 88 ? -18.534 28.857 11.797 1.000 29.881 182 GLY AAA N 1
ATOM 617 C CA . GLY A 1 88 ? -19.344 28.129 10.810 1.000 31.000 182 GLY AAA CA 1
ATOM 618 C C . GLY A 1 88 ? -19.852 29.039 9.693 1.000 32.204 182 GLY AAA C 1
ATOM 619 O O . GLY A 1 88 ? -20.308 28.523 8.652 1.000 33.304 182 GLY AAA O 1
ATOM 620 N N . ASN A 1 89 ? -19.809 30.351 9.921 1.000 31.682 183 ASN AAA N 1
ATOM 621 C CA . ASN A 1 89 ? -20.104 31.365 8.882 1.000 32.882 183 ASN AAA CA 1
ATOM 622 C C . ASN A 1 89 ? -18.854 31.605 8.059 1.000 32.198 183 ASN AAA C 1
ATOM 623 O O . ASN A 1 89 ? -17.758 31.726 8.61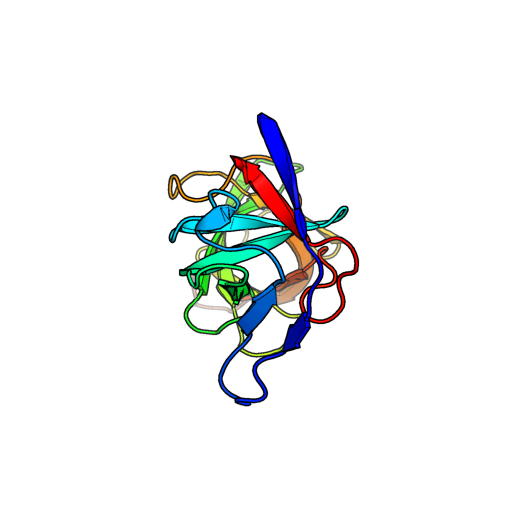2 1.000 30.618 183 ASN AAA O 1
ATOM 628 N N . PRO A 1 90 ? -18.992 31.697 6.712 1.000 34.371 184 PRO AAA N 1
ATOM 629 C CA . PRO A 1 90 ? -17.828 31.719 5.829 1.000 34.198 184 PRO AAA CA 1
ATOM 630 C C . PRO A 1 90 ? -16.942 32.970 6.005 1.000 34.537 184 PRO AAA C 1
ATOM 631 O O . PRO A 1 90 ? -15.768 32.947 5.663 1.000 35.540 184 PRO AAA O 1
ATOM 635 N N . GLU A 1 91 ? -17.482 34.044 6.560 1.000 34.314 185 GLU AAA N 1
ATOM 636 C CA . GLU A 1 91 ? -16.731 35.319 6.642 1.000 35.620 185 GLU AAA CA 1
ATOM 637 C C . GLU A 1 91 ? -16.706 35.837 8.084 1.000 33.053 185 GLU AAA C 1
ATOM 638 O O . GLU A 1 91 ? -16.551 37.045 8.270 1.000 33.124 185 GLU AAA O 1
ATOM 644 N N . ARG A 1 92 ? -16.756 34.949 9.080 1.000 32.775 186 ARG AAA N 1
ATOM 645 C CA . ARG A 1 92 ? -16.756 35.409 10.489 1.000 31.500 186 ARG AAA CA 1
ATOM 646 C C . ARG A 1 92 ? -15.838 34.543 11.344 1.000 30.879 186 ARG AAA C 1
ATOM 647 O O . ARG A 1 92 ? -15.947 33.298 11.297 1.000 29.753 186 ARG AAA O 1
ATOM 655 N N . LEU A 1 93 ? -15.087 35.196 12.228 1.000 30.507 187 LEU AAA N 1
ATOM 656 C CA . LEU A 1 93 ? -14.393 34.554 13.365 1.000 28.483 187 LEU AAA CA 1
ATOM 657 C C . LEU A 1 93 ? -14.860 35.232 14.643 1.000 30.569 187 LEU AAA C 1
ATOM 658 O O . LEU A 1 93 ? -15.358 36.352 14.544 1.000 30.397 187 LEU AAA O 1
ATOM 663 N N . GLU A 1 94 ? -14.677 34.590 15.790 1.000 28.981 188 GLU AAA N 1
ATOM 664 C CA . GLU A 1 94 ? -14.906 35.248 17.091 1.000 30.675 188 GLU AAA CA 1
ATOM 665 C C . GLU A 1 94 ? -13.638 35.121 17.933 1.000 29.748 188 GLU AAA C 1
ATOM 666 O O . GLU A 1 94 ? -12.971 34.099 17.856 1.000 30.285 188 GLU AAA O 1
ATOM 672 N N . LEU A 1 95 ? -13.323 36.134 18.729 1.000 46.295 189 LEU AAA N 1
ATOM 673 C CA . LEU A 1 95 ? -12.122 36.106 19.592 1.000 45.956 189 LEU AAA CA 1
ATOM 674 C C . LEU A 1 95 ? -12.544 35.721 20.996 1.000 45.982 189 LEU AAA C 1
ATOM 675 O O . LEU A 1 95 ? -13.458 36.367 21.550 1.000 48.038 189 LEU AAA O 1
ATOM 680 N N . ARG A 1 96 ? -11.770 34.823 21.590 1.000 45.380 190 ARG AAA N 1
ATOM 681 C CA . ARG A 1 96 ? -11.989 34.333 22.965 1.000 44.635 190 ARG AAA CA 1
ATOM 682 C C . ARG A 1 96 ? -10.884 34.893 23.847 1.000 45.094 190 ARG AAA C 1
ATOM 683 O O . ARG A 1 96 ? -9.754 35.047 23.324 1.000 44.253 190 ARG AAA O 1
ATOM 691 N N . TYR A 1 97 ? -11.203 35.103 25.109 1.000 46.461 191 TYR AAA N 1
ATOM 692 C CA . TYR A 1 97 ? -10.243 35.398 26.196 1.000 47.550 191 TYR AAA CA 1
ATOM 693 C C . TYR A 1 97 ? -9.769 36.852 26.079 1.000 52.678 191 TYR AAA C 1
ATOM 694 O O . TYR A 1 97 ? -8.676 37.167 26.631 1.000 55.599 191 TYR AAA O 1
ATOM 703 N N . VAL A 1 98 ? -10.604 37.737 25.517 1.000 53.207 192 VAL AAA N 1
ATOM 704 C CA . VAL A 1 98 ? -10.314 39.206 25.468 1.000 56.591 192 VAL AAA CA 1
ATOM 705 C C . VAL A 1 98 ? -11.034 39.911 26.628 1.000 56.595 192 VAL AAA C 1
ATOM 706 O O . VAL A 1 98 ? -12.299 39.968 26.644 1.000 55.550 192 VAL AAA O 1
ATOM 710 N N . ALA A 1 99 ? -10.268 40.452 27.582 1.000 59.562 193 ALA AAA N 1
ATOM 711 C CA . ALA A 1 99 ? -10.813 41.145 28.773 1.000 63.720 193 ALA AAA CA 1
ATOM 712 C C . ALA A 1 99 ? -11.879 42.154 28.324 1.000 65.189 193 ALA AAA C 1
ATOM 713 O O . ALA A 1 99 ? -11.707 42.755 27.234 1.000 63.727 193 ALA AAA O 1
ATOM 715 N N . ASP A 1 100 ? -12.950 42.299 29.106 1.000 67.957 194 ASP AAA N 1
ATOM 716 C CA . ASP A 1 100 ? -14.121 43.166 28.795 1.000 72.979 194 ASP AAA CA 1
ATOM 717 C C . ASP A 1 100 ? -13.645 44.607 28.558 1.000 76.751 194 ASP AAA C 1
ATOM 718 O O . ASP A 1 100 ? -14.279 45.312 27.700 1.000 79.467 194 ASP AAA O 1
ATOM 723 N N . THR A 1 101 ? -12.532 44.993 29.215 1.000 75.845 195 THR AAA N 1
ATOM 724 C CA . THR A 1 101 ? -11.966 46.368 29.189 1.000 79.838 195 THR AAA CA 1
ATOM 725 C C . THR A 1 101 ? -10.777 46.464 28.226 1.000 77.331 195 THR AAA C 1
ATOM 726 O O . THR A 1 101 ? -10.160 47.559 28.166 1.000 78.458 195 THR AAA O 1
ATOM 730 N N . ALA A 1 102 ? -10.455 45.370 27.508 1.000 70.200 196 ALA AAA N 1
ATOM 731 C CA . ALA A 1 102 ? -9.262 45.296 26.630 1.000 69.069 196 ALA AAA CA 1
ATOM 732 C C . ALA A 1 102 ? -9.293 46.495 25.632 1.000 68.380 196 ALA AAA C 1
ATOM 733 O O . ALA A 1 102 ? -10.434 47.166 25.468 1.000 71.787 196 ALA AAA O 1
ATOM 735 N N . ASP A 1 103 ? -7.994 46.940 25.280 1.000 68.107 197 ASP AAA N 1
ATOM 736 C CA . ASP A 1 103 ? -7.753 47.901 24.170 1.000 69.071 197 ASP AAA CA 1
ATOM 737 C C . ASP A 1 103 ? -7.903 47.153 22.832 1.000 64.217 197 ASP AAA C 1
ATOM 738 O O . ASP A 1 103 ? -6.899 46.700 22.258 1.000 62.878 197 ASP AAA O 1
ATOM 743 N N . ILE A 1 104 ? -9.145 47.043 22.375 1.000 63.062 198 ILE AAA N 1
ATOM 744 C CA . ILE A 1 104 ? -9.523 46.446 21.074 1.000 61.821 198 ILE AAA CA 1
ATOM 745 C C . ILE A 1 104 ? -10.734 47.202 20.548 1.000 62.039 198 ILE AAA C 1
ATOM 746 O O . ILE A 1 104 ? -11.573 47.606 21.352 1.000 63.981 198 ILE AAA O 1
ATOM 751 N N . LYS A 1 105 ? -10.800 47.376 19.230 1.000 44.067 199 LYS AAA N 1
ATOM 752 C CA . LYS A 1 105 ? -11.855 48.179 18.574 1.000 47.577 199 LYS AAA CA 1
ATOM 753 C C . LYS A 1 105 ? -12.041 47.749 17.122 1.000 47.284 199 LYS AAA C 1
ATOM 754 O O . LYS A 1 105 ? -11.129 47.100 16.540 1.000 45.807 199 LYS AAA O 1
ATOM 760 N N . GLU A 1 106 ? -13.183 48.126 16.563 1.000 48.235 200 GLU AAA N 1
ATOM 761 C CA . GLU A 1 106 ? -13.513 47.892 15.148 1.000 50.135 200 GLU AAA CA 1
ATOM 762 C C . GLU A 1 106 ? -12.352 48.395 14.288 1.000 47.185 200 GLU AAA C 1
ATOM 763 O O . GLU A 1 106 ? -11.831 49.510 14.556 1.000 48.974 200 GLU AAA O 1
ATOM 769 N N . GLY A 1 107 ? -11.915 47.562 13.343 1.000 45.601 201 GLY AAA N 1
ATOM 770 C CA . GLY A 1 107 ? -10.902 47.920 12.340 1.000 45.097 201 GLY AAA CA 1
ATOM 771 C C . GLY A 1 107 ? -9.519 47.463 12.752 1.000 44.507 201 GLY AAA C 1
ATOM 772 O O . GLY A 1 107 ? -8.616 47.475 11.895 1.000 42.316 201 GLY AAA O 1
ATOM 773 N N . ASP A 1 108 ? -9.346 47.038 14.005 1.000 40.854 202 ASP AAA N 1
ATOM 774 C CA . ASP A 1 108 ? -8.058 46.477 14.474 1.000 40.724 202 ASP AAA CA 1
ATOM 775 C C . ASP A 1 108 ? -7.727 45.239 13.636 1.000 38.779 202 ASP AAA C 1
ATOM 776 O O . ASP A 1 108 ? -8.598 44.389 13.468 1.000 38.027 202 ASP AAA O 1
ATOM 781 N N . LEU A 1 109 ? -6.474 45.131 13.209 1.000 40.165 203 LEU AAA N 1
ATOM 782 C CA . LEU A 1 109 ? -5.962 43.950 12.493 1.000 37.377 203 LEU AAA CA 1
ATOM 783 C C . LEU A 1 109 ? -5.532 42.897 13.514 1.000 38.279 203 LEU AAA C 1
ATOM 784 O O . LEU A 1 109 ? -4.811 43.227 14.466 1.000 38.771 203 LEU AAA O 1
ATOM 789 N N . LEU A 1 110 ? -5.992 41.670 13.324 1.000 34.204 204 LEU AAA N 1
ATOM 790 C CA . LEU A 1 110 ? -5.471 40.496 14.041 1.000 34.984 204 LEU AAA CA 1
ATOM 791 C C . LEU A 1 110 ? -4.479 39.769 13.132 1.000 34.761 204 LEU AAA C 1
ATOM 792 O O . LEU A 1 110 ? -4.844 39.466 11.961 1.000 33.668 204 LEU AAA O 1
ATOM 797 N N . VAL A 1 111 ? -3.306 39.447 13.678 1.000 34.403 205 VAL AAA N 1
ATOM 798 C CA . VAL A 1 111 ? -2.259 38.623 13.016 1.000 35.458 205 VAL AAA CA 1
ATOM 799 C C . VAL A 1 111 ? -2.006 37.358 13.838 1.000 35.395 205 VAL AAA C 1
ATOM 800 O O . VAL A 1 111 ? -2.295 37.350 15.058 1.000 35.884 205 VAL AAA O 1
ATOM 804 N N . SER A 1 112 ? -1.518 36.314 13.185 1.000 34.289 206 SER AAA N 1
ATOM 805 C CA . SER A 1 112 ? -1.113 35.054 13.850 1.000 33.633 206 SER AAA CA 1
ATOM 806 C C . SER A 1 112 ? -0.051 35.374 14.897 1.000 34.249 206 SER AAA C 1
ATOM 807 O O . SER A 1 112 ? 0.827 36.244 14.633 1.000 37.091 206 SER AAA O 1
ATOM 810 N N . SER A 1 113 ? -0.120 34.709 16.051 1.000 34.035 207 SER AAA N 1
ATOM 811 C CA . SER A 1 113 ? 0.886 34.838 17.126 1.000 36.351 207 SER AAA CA 1
ATOM 812 C C . SER A 1 113 ? 1.905 33.696 17.043 1.000 39.640 207 SER AAA C 1
ATOM 813 O O . SER A 1 113 ? 2.997 33.834 17.643 1.000 39.297 207 SER AAA O 1
ATOM 816 N N . GLY A 1 114 ? 1.541 32.581 16.398 1.000 37.078 208 GLY AAA N 1
ATOM 817 C CA . GLY A 1 114 ? 2.385 31.369 16.332 1.000 41.231 208 GLY AAA CA 1
ATOM 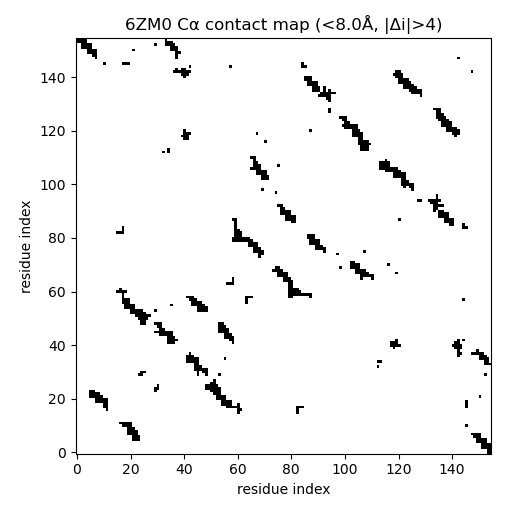818 C C . GLY A 1 114 ? 2.444 30.625 17.663 1.000 41.069 208 GLY AAA C 1
ATOM 819 O O . GLY A 1 114 ? 3.224 29.642 17.774 1.000 42.684 208 GLY AAA O 1
ATOM 820 N N . LEU A 1 115 ? 1.619 31.008 18.648 1.000 39.961 209 LEU AAA N 1
ATOM 821 C CA . LEU A 1 115 ? 1.781 30.518 20.045 1.000 41.663 209 LEU AAA CA 1
ATOM 822 C C . LEU A 1 115 ? 1.314 29.058 20.160 1.000 41.683 209 LEU AAA C 1
ATOM 823 O O . LEU A 1 115 ? 1.701 28.390 21.137 1.000 41.905 209 LEU AAA O 1
ATOM 828 N N . GLY A 1 116 ? 0.617 28.549 19.142 1.000 40.859 210 GLY AAA N 1
ATOM 829 C CA . GLY A 1 116 ? 0.200 27.139 19.058 1.000 41.573 210 GLY AAA CA 1
ATOM 830 C C . GLY A 1 116 ? 1.190 26.302 18.276 1.000 44.113 210 GLY AAA C 1
ATOM 831 O O . GLY A 1 116 ? 0.977 25.080 18.180 1.000 48.896 210 GLY AAA O 1
ATOM 832 N N . GLN A 1 117 ? 2.234 26.938 17.739 1.000 47.957 211 GLN AAA N 1
ATOM 833 C CA . GLN A 1 117 ? 3.321 26.284 16.969 1.000 50.443 211 GLN AAA CA 1
ATOM 834 C C . GLN A 1 117 ? 2.728 25.583 15.739 1.000 49.330 211 GLN AAA C 1
ATOM 835 O O . GLN A 1 117 ? 3.281 24.556 15.322 1.000 50.279 211 GLN AAA O 1
ATOM 841 N N . ARG A 1 118 ? 1.632 26.109 15.183 1.000 48.030 212 ARG AAA N 1
ATOM 842 C CA . ARG A 1 118 ? 0.975 25.514 13.996 1.000 47.384 212 ARG AAA CA 1
ATOM 843 C C . ARG A 1 118 ? 1.084 26.462 12.803 1.000 45.741 212 ARG AAA C 1
ATOM 844 O O . ARG A 1 118 ? 1.154 25.954 11.666 1.000 49.894 212 ARG AAA O 1
ATOM 852 N N . PHE A 1 119 ? 1.071 27.775 13.031 1.000 41.433 213 PHE AAA N 1
ATOM 853 C CA . PHE A 1 119 ? 1.083 28.795 11.952 1.000 41.608 213 PHE AAA CA 1
ATOM 854 C C . PHE A 1 119 ? 2.294 29.703 12.086 1.000 44.566 213 PHE AAA C 1
ATOM 855 O O . PHE A 1 119 ? 2.773 29.949 13.199 1.000 46.031 213 PHE AAA O 1
ATOM 863 N N . PRO A 1 120 ? 2.783 30.289 10.963 1.000 44.485 214 PRO AAA N 1
ATOM 864 C CA . PRO A 1 120 ? 3.819 31.314 11.039 1.000 46.547 214 PRO AAA CA 1
ATOM 865 C C . PRO A 1 120 ? 3.236 32.557 11.726 1.000 44.054 214 PRO AAA C 1
ATOM 866 O O . PRO A 1 120 ? 2.086 32.863 11.511 1.000 41.092 214 PRO AAA O 1
ATOM 870 N N . ALA A 1 121 ? 4.023 33.212 12.571 1.000 43.645 215 ALA AAA N 1
ATOM 871 C CA . ALA A 1 121 ? 3.613 34.421 13.309 1.000 42.372 215 ALA AAA CA 1
ATOM 872 C C . ALA A 1 121 ? 3.630 35.632 12.367 1.000 42.700 215 ALA AAA C 1
ATOM 873 O O . ALA A 1 121 ? 4.455 35.660 11.420 1.000 44.482 215 ALA AAA O 1
ATOM 875 N N . GLY A 1 122 ? 2.756 36.606 12.614 1.000 41.925 216 GLY AAA N 1
ATOM 876 C CA . GLY A 1 122 ? 2.855 37.964 12.043 1.000 41.264 216 GLY AAA CA 1
ATOM 877 C C . GLY A 1 122 ? 2.014 38.132 10.794 1.000 40.813 216 GLY AAA C 1
ATOM 878 O O . GLY A 1 122 ? 2.018 39.239 10.229 1.000 43.697 216 GLY AAA O 1
ATOM 879 N N . TYR A 1 123 ? 1.346 37.079 10.326 1.000 39.008 217 TYR AAA N 1
ATOM 880 C CA . TYR A 1 123 ? 0.566 37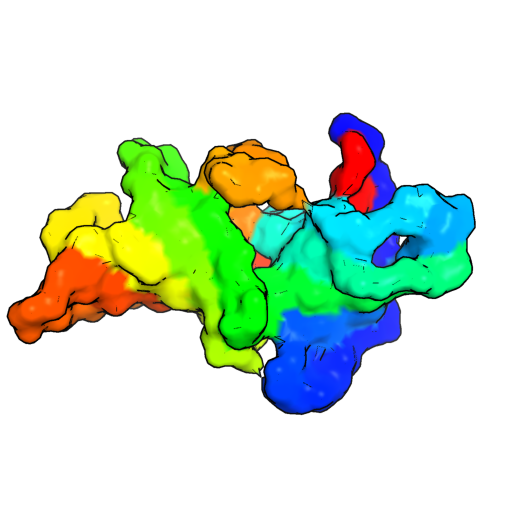.172 9.072 1.000 37.365 217 TYR AAA CA 1
ATOM 881 C C . TYR A 1 123 ? -0.848 37.602 9.394 1.000 35.709 217 TYR AAA C 1
ATOM 882 O O . TYR A 1 123 ? -1.451 37.123 10.360 1.000 33.915 217 TYR AAA O 1
ATOM 891 N N . PRO A 1 124 ? -1.448 38.445 8.536 1.000 33.916 218 PRO AAA N 1
ATOM 892 C CA . PRO A 1 124 ? -2.831 38.865 8.727 1.000 33.498 218 PRO AAA CA 1
ATOM 893 C C . PRO A 1 124 ? -3.798 37.677 8.804 1.000 30.574 218 PRO AAA C 1
ATOM 894 O O . PRO A 1 124 ? -3.690 36.710 8.025 1.000 30.483 218 PRO AAA O 1
ATOM 898 N N . VAL A 1 125 ? -4.746 37.766 9.726 1.000 31.815 219 VAL AAA N 1
ATOM 899 C CA . VAL A 1 125 ? -5.809 36.746 9.927 1.000 31.327 219 VAL AAA CA 1
ATOM 900 C C . VAL A 1 125 ? -7.174 37.401 9.727 1.000 30.965 219 VAL AAA C 1
ATOM 901 O O . VAL A 1 125 ? -8.021 36.823 9.052 1.000 29.756 219 VAL AAA O 1
ATOM 905 N N . ALA A 1 126 ? -7.436 38.534 10.368 1.000 31.016 220 ALA AAA N 1
ATOM 906 C CA . ALA A 1 126 ? -8.797 39.104 10.338 1.000 30.981 220 ALA AAA CA 1
ATOM 907 C C . ALA A 1 126 ? -8.760 40.547 10.804 1.000 31.985 220 ALA AAA C 1
ATOM 908 O O . ALA A 1 126 ? -7.739 40.965 11.321 1.000 34.055 220 ALA AAA O 1
ATOM 910 N N . THR A 1 127 ? -9.867 41.252 10.601 1.000 31.893 221 THR AAA N 1
ATOM 911 C CA . THR A 1 127 ? -10.107 42.607 11.129 1.000 34.507 221 THR AAA CA 1
ATOM 912 C C . THR A 1 127 ? -11.315 42.565 12.052 1.000 34.944 221 THR AAA C 1
ATOM 913 O O . THR A 1 127 ? -12.327 41.910 11.713 1.000 33.587 221 THR AAA O 1
ATOM 917 N N . VAL A 1 128 ? -11.204 43.201 13.216 1.000 36.723 222 VAL AAA N 1
ATOM 918 C CA . VAL A 1 128 ? -12.332 43.307 14.180 1.000 38.235 222 VAL AAA CA 1
ATOM 919 C C . VAL A 1 128 ? -13.500 44.022 13.496 1.000 40.245 222 VAL AAA C 1
ATOM 920 O O . VAL A 1 128 ? -13.295 45.141 12.979 1.000 43.379 222 VAL AAA O 1
ATOM 924 N N . LYS A 1 129 ? -14.697 43.437 13.584 1.000 42.575 223 LYS AAA N 1
ATOM 925 C CA . LYS A 1 129 ? -15.959 43.985 13.020 1.000 45.140 223 LYS AAA CA 1
ATOM 926 C C . LYS A 1 129 ? -16.775 44.660 14.131 1.000 48.097 223 LYS AAA C 1
ATOM 927 O O . LYS A 1 129 ? -17.376 45.719 13.873 1.000 49.518 223 LYS AAA O 1
ATOM 933 N N . GLU A 1 130 ? -16.862 44.015 15.297 1.000 48.507 224 GLU AAA N 1
ATOM 934 C CA . GLU A 1 130 ? -17.738 44.430 16.422 1.000 51.798 224 GLU AAA CA 1
ATOM 935 C C . GLU A 1 130 ? -17.091 44.034 17.749 1.000 49.819 224 GLU AAA C 1
ATOM 936 O O . GLU A 1 130 ? -16.564 42.916 17.849 1.000 45.784 224 GLU AAA O 1
ATOM 942 N N . VAL A 1 131 ? -17.177 44.916 18.743 1.000 46.806 225 VAL AAA N 1
ATOM 943 C CA . VAL A 1 131 ? -16.880 44.601 20.165 1.000 48.438 225 VAL AAA CA 1
ATOM 944 C C . VAL A 1 131 ? -18.178 44.798 20.959 1.000 52.063 225 VAL AAA C 1
ATOM 945 O O . VAL A 1 131 ? -18.758 45.885 20.887 1.000 54.546 225 VAL AAA O 1
ATOM 949 N N . ILE A 1 132 ? -18.634 43.773 21.667 1.000 50.500 226 ILE AAA N 1
ATOM 950 C CA . ILE A 1 132 ? -19.853 43.854 22.522 1.000 53.154 226 ILE AAA CA 1
ATOM 951 C C . ILE A 1 132 ? -19.435 43.564 23.958 1.000 51.527 226 ILE AAA C 1
ATOM 952 O O . ILE A 1 132 ? -18.779 42.545 24.197 1.000 49.558 226 ILE AAA O 1
ATOM 957 N N . HIS A 1 133 ? -19.685 44.512 24.857 1.000 54.566 227 HIS AAA N 1
ATOM 958 C CA . HIS A 1 133 ? -19.311 44.404 26.287 1.000 58.248 227 HIS AAA CA 1
ATOM 959 C C . HIS A 1 133 ? -20.423 43.662 27.026 1.000 58.414 227 HIS AAA C 1
ATOM 960 O O . HIS A 1 133 ? -21.605 43.826 26.659 1.000 61.225 227 HIS AAA O 1
ATOM 967 N N . ASP A 1 134 ? -20.045 42.790 27.953 1.000 57.678 228 ASP AAA N 1
ATOM 968 C CA . ASP A 1 134 ? -21.009 41.952 28.695 1.000 57.555 228 ASP AAA CA 1
ATOM 969 C C . ASP A 1 134 ? -20.780 42.156 30.191 1.000 60.039 228 ASP AAA C 1
ATOM 970 O O . ASP A 1 134 ? -19.741 41.659 30.717 1.000 55.399 228 ASP AAA O 1
ATOM 975 N N . SER A 1 135 ? -21.680 42.930 30.815 1.000 64.584 229 SER AAA N 1
ATOM 976 C CA . SER A 1 135 ? -21.731 43.200 32.273 1.000 67.107 229 SER AAA CA 1
ATOM 977 C C . SER A 1 135 ? -21.771 41.875 33.040 1.000 63.305 229 SER AAA C 1
ATOM 978 O O . SER A 1 135 ? -22.691 41.073 32.803 1.000 64.128 229 SER AAA O 1
ATOM 981 N N . GLY A 1 136 ? -20.774 41.652 33.893 1.000 61.161 230 GLY AAA N 1
ATOM 982 C CA . GLY A 1 136 ? -20.694 40.495 34.796 1.000 61.036 230 GLY AAA CA 1
ATOM 983 C C . GLY A 1 136 ? -19.796 39.404 34.244 1.000 55.385 230 GLY AAA C 1
ATOM 984 O O . GLY A 1 136 ? -19.416 38.526 35.037 1.000 58.483 230 GLY AAA O 1
ATOM 985 N N . GLN A 1 137 ? -19.474 39.443 32.941 1.000 52.018 231 GLN AAA N 1
ATOM 986 C CA . GLN A 1 137 ? -18.613 38.429 32.273 1.000 46.564 231 GLN AAA CA 1
ATOM 987 C C . GLN A 1 137 ? -17.215 39.003 32.090 1.000 45.617 231 GLN AAA C 1
ATOM 988 O O . GLN A 1 137 ? -17.061 40.180 31.796 1.000 46.837 231 GLN AAA O 1
ATOM 994 N N . PRO A 1 138 ? -16.166 38.209 32.384 1.000 43.037 232 PRO AAA N 1
ATOM 995 C CA . PRO A 1 138 ? -14.789 38.690 32.312 1.000 43.630 232 PRO AAA CA 1
ATOM 996 C C . PRO A 1 138 ? -14.303 39.038 30.898 1.000 41.629 232 PRO AAA C 1
ATOM 997 O O . PRO A 1 138 ? -13.431 39.874 30.753 1.000 41.735 232 PRO AAA O 1
ATOM 1001 N N . PHE A 1 139 ? -14.842 38.375 29.880 1.000 38.892 233 PHE AAA N 1
ATOM 1002 C CA . PHE A 1 139 ? -14.346 38.492 28.489 1.000 39.005 233 PHE AAA CA 1
ATOM 1003 C C . PHE A 1 139 ? -15.389 39.223 27.640 1.000 38.933 233 PHE AAA C 1
ATOM 1004 O O . PHE A 1 139 ? -16.597 38.961 27.798 1.000 40.885 233 PHE AAA O 1
ATOM 1012 N N . ALA A 1 140 ? -14.927 40.118 26.766 1.000 40.619 234 ALA AAA 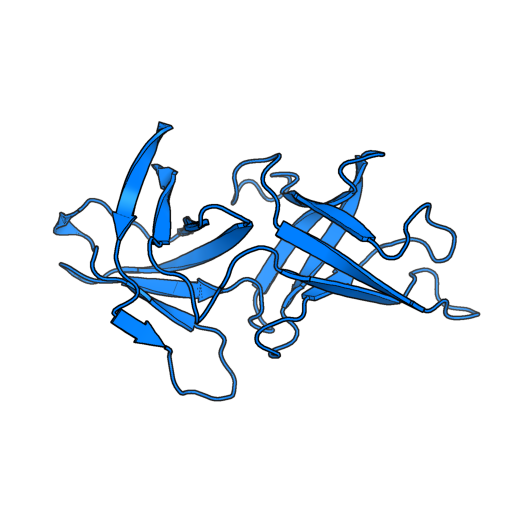N 1
ATOM 1013 C CA . ALA A 1 140 ? -15.761 40.813 25.763 1.000 41.282 234 ALA AAA CA 1
ATOM 1014 C C . ALA A 1 140 ? -16.124 39.831 24.636 1.000 38.800 234 ALA AAA C 1
ATOM 1015 O O . ALA A 1 140 ? -15.467 38.763 24.522 1.000 37.425 234 ALA AAA O 1
ATOM 1017 N N . VAL A 1 141 ? -17.181 40.155 23.893 1.000 39.854 235 VAL AAA N 1
ATOM 1018 C CA . VAL A 1 141 ? -17.602 39.465 22.643 1.000 38.840 235 VAL AAA CA 1
ATOM 1019 C C . VAL A 1 141 ? -16.926 40.198 21.485 1.000 38.092 235 VAL AAA C 1
ATOM 1020 O O . VAL A 1 141 ? -17.149 41.380 21.360 1.000 39.147 235 VAL AAA O 1
ATOM 1024 N N . VAL A 1 142 ? -16.074 39.525 20.711 1.000 36.322 236 VAL AAA N 1
ATOM 1025 C CA . VAL A 1 142 ? -15.336 40.182 19.605 1.000 36.580 236 VAL AAA CA 1
ATOM 1026 C C . VAL A 1 142 ? -15.566 39.361 18.339 1.000 36.093 236 VAL AAA C 1
ATOM 1027 O O . VAL A 1 142 ? -15.188 38.155 18.335 1.000 36.835 236 VAL AAA O 1
ATOM 1031 N N . ARG A 1 143 ? -16.237 39.968 17.359 1.000 36.129 237 ARG AAA N 1
ATOM 1032 C CA . ARG A 1 143 ? -16.504 39.362 16.026 1.000 34.831 237 ARG AAA CA 1
ATOM 1033 C C . ARG A 1 143 ? -15.529 39.978 15.024 1.000 34.278 237 ARG AAA C 1
ATOM 1034 O O . ARG A 1 143 ? -15.250 41.194 15.138 1.000 35.365 237 ARG AAA O 1
ATOM 1042 N N . ALA A 1 144 ? -15.024 39.166 14.100 1.000 30.401 238 ALA AAA N 1
ATOM 1043 C CA . ALA A 1 144 ? -13.991 39.597 13.141 1.000 30.330 238 ALA AAA CA 1
ATOM 1044 C C . ALA A 1 144 ? -14.249 38.974 11.773 1.000 31.474 238 ALA AAA C 1
ATOM 1045 O O . ALA A 1 144 ? -14.924 37.942 11.668 1.000 32.746 238 ALA AAA O 1
ATOM 1047 N N . VAL A 1 145 ? -13.708 39.615 10.749 1.000 32.692 239 VAL AAA N 1
ATOM 1048 C CA . VAL A 1 145 ? -13.847 39.179 9.341 1.000 33.529 239 VAL AAA CA 1
ATOM 1049 C C . VAL A 1 145 ? -12.472 38.759 8.837 1.000 31.153 239 VAL AAA C 1
ATOM 1050 O O . VAL A 1 145 ? -11.548 39.543 8.841 1.000 32.214 239 VAL AAA O 1
ATOM 1054 N N . PRO A 1 146 ? -12.315 37.518 8.354 1.000 30.287 240 PRO AAA N 1
ATOM 1055 C CA . PRO A 1 146 ? -11.046 37.080 7.774 1.000 27.977 240 PRO AAA CA 1
ATOM 1056 C C . PRO A 1 146 ? -10.605 37.980 6.620 1.000 28.662 240 PRO AAA C 1
ATOM 1057 O O . PRO A 1 146 ? -11.449 38.521 5.903 1.000 30.132 240 PRO AAA O 1
ATOM 1061 N N . THR A 1 147 ? -9.299 38.195 6.516 1.000 29.860 241 THR AAA N 1
ATOM 1062 C CA . THR A 1 147 ? -8.707 39.012 5.434 1.000 31.435 241 THR AAA CA 1
ATOM 1063 C C . THR A 1 147 ? -8.446 38.138 4.195 1.000 31.251 241 THR AAA C 1
ATOM 1064 O O . THR A 1 147 ? -8.506 38.692 3.078 1.000 34.073 241 THR AAA O 1
ATOM 1068 N N . ALA A 1 148 ? -8.276 36.825 4.362 1.000 30.182 242 ALA AAA N 1
ATOM 1069 C CA . ALA A 1 148 ? -8.202 35.866 3.238 1.000 30.327 242 ALA AAA CA 1
ATOM 1070 C C . ALA A 1 148 ? -9.562 35.765 2.564 1.000 33.532 242 ALA AAA C 1
ATOM 1071 O O . ALA A 1 148 ? -10.606 36.101 3.187 1.000 31.626 242 ALA AAA O 1
ATOM 1073 N N . LYS A 1 149 ? -9.553 35.385 1.294 1.000 33.441 243 LYS AAA N 1
ATOM 1074 C CA . LYS A 1 149 ? -10.782 35.278 0.468 1.000 36.852 243 LYS AAA CA 1
ATOM 1075 C C . LYS A 1 149 ? -11.454 33.925 0.723 1.000 37.799 243 LYS AAA C 1
ATOM 1076 O O . LYS A 1 149 ? -12.639 33.754 0.338 1.000 40.829 243 LYS AAA O 1
ATOM 1082 N N . MET A 1 150 ? -10.777 33.063 1.466 1.000 37.910 244 MET AAA N 1
ATOM 1083 C CA . MET A 1 150 ? -11.309 31.780 1.981 1.000 38.115 244 MET AAA CA 1
ATOM 1084 C C . MET A 1 150 ? -11.893 30.985 0.812 1.000 41.288 244 MET AAA C 1
ATOM 1085 O O . MET A 1 150 ? -11.169 30.763 -0.200 1.000 39.824 244 MET AAA O 1
ATOM 1090 N N . ASN A 1 151 ? -13.174 30.642 0.911 1.000 42.326 245 ASN AAA N 1
ATOM 1091 C CA . ASN A 1 151 ? -13.847 29.732 -0.037 1.000 48.802 245 ASN AAA CA 1
ATOM 1092 C C . ASN A 1 151 ? -13.918 30.446 -1.394 1.000 48.739 245 ASN AAA C 1
ATOM 1093 O O . ASN A 1 151 ? -14.556 29.887 -2.285 1.000 57.117 245 ASN AAA O 1
ATOM 1098 N N . ARG A 1 152 ? -13.210 31.590 -1.557 1.000 57.906 246 ARG AAA N 1
ATOM 1099 C CA . ARG A 1 152 ? -13.227 32.450 -2.785 1.000 55.193 246 ARG AAA CA 1
ATOM 1100 C C . ARG A 1 152 ? -11.812 32.827 -3.294 1.000 51.540 246 ARG AAA C 1
ATOM 1101 O O . ARG A 1 152 ? -11.744 33.620 -4.231 1.000 51.351 246 ARG AAA O 1
ATOM 1109 N N . SER A 1 153 ? -10.725 32.269 -2.753 1.000 46.134 247 SER AAA N 1
ATOM 1110 C CA . SER A 1 153 ? -9.314 32.626 -3.109 1.000 44.724 247 SER AAA CA 1
ATOM 1111 C C . SER A 1 153 ? -8.956 32.114 -4.508 1.000 47.851 247 SER AAA C 1
ATOM 1112 O O . SER A 1 153 ? -9.545 31.135 -4.909 1.000 45.556 247 SER AAA O 1
ATOM 1115 N N . ARG A 1 154 ? -8.026 32.788 -5.207 1.000 49.215 248 ARG AAA N 1
ATOM 1116 C CA . ARG A 1 154 ? -7.460 32.320 -6.500 1.000 54.199 248 ARG AAA CA 1
ATOM 1117 C C . ARG A 1 154 ? -6.226 31.461 -6.192 1.000 52.138 248 ARG AAA C 1
ATOM 1118 O O . ARG A 1 154 ? -6.330 30.217 -6.224 1.000 54.061 248 ARG AAA O 1
ATOM 1126 N N . TYR A 1 155 ? -5.118 32.107 -5.825 1.000 47.998 249 TYR AAA N 1
ATOM 1127 C CA . TYR A 1 155 ? -3.831 31.435 -5.518 1.000 45.476 249 TYR AAA CA 1
ATOM 1128 C C . TYR A 1 155 ? -3.837 31.012 -4.048 1.000 41.689 249 TYR AAA C 1
ATOM 1129 O O . TYR A 1 155 ? -3.710 31.879 -3.154 1.000 41.334 249 TYR AAA O 1
ATOM 1138 N N . VAL A 1 156 ? -3.995 29.715 -3.788 1.000 38.876 250 VAL AAA N 1
ATOM 1139 C CA . VAL A 1 156 ? -3.903 29.184 -2.403 1.000 34.789 250 VAL AAA CA 1
ATOM 1140 C C . VAL A 1 156 ? -2.475 28.705 -2.171 1.000 32.779 250 VAL AAA C 1
ATOM 1141 O O . VAL A 1 156 ? -2.019 27.856 -2.903 1.000 36.048 250 VAL AAA O 1
ATOM 1145 N N . LEU A 1 157 ? -1.783 29.297 -1.218 1.000 30.832 251 LEU AAA N 1
ATOM 1146 C CA . LEU A 1 157 ? -0.317 29.141 -1.044 1.000 32.384 251 LEU AAA CA 1
ATOM 1147 C C . LEU A 1 157 ? -0.036 28.139 0.081 1.000 33.412 251 LEU AAA C 1
ATOM 1148 O O . LEU A 1 157 ? -0.605 28.280 1.151 1.000 34.712 251 LEU AAA O 1
ATOM 1153 N N . LEU A 1 158 ? 0.906 27.229 -0.129 1.000 36.437 252 LEU AAA N 1
ATOM 1154 C CA . LEU A 1 158 ? 1.290 26.238 0.909 1.000 38.348 252 LEU AAA CA 1
ATOM 1155 C C . LEU A 1 158 ? 2.724 26.544 1.320 1.000 38.928 252 LEU AAA C 1
ATOM 1156 O O . LEU A 1 158 ? 3.560 26.708 0.420 1.000 38.944 252 LEU AAA O 1
ATOM 1161 N N . VAL A 1 159 ? 2.930 26.781 2.617 1.000 40.293 253 VAL AAA N 1
ATOM 1162 C CA . VAL A 1 159 ? 4.239 27.145 3.226 1.000 42.953 253 VAL AAA CA 1
ATOM 1163 C C . VAL A 1 159 ? 4.982 25.845 3.530 1.000 43.291 253 VAL AAA C 1
ATOM 1164 O O . VAL A 1 159 ? 4.366 24.946 4.125 1.000 43.057 253 VAL AAA O 1
ATOM 1168 N N . PHE A 1 160 ? 6.254 25.761 3.145 1.000 44.447 254 PHE AAA N 1
ATOM 1169 C CA . PHE A 1 160 ? 7.160 24.633 3.499 1.000 47.207 254 PHE AAA CA 1
ATOM 1170 C C . PHE A 1 160 ? 8.118 25.066 4.618 1.000 50.423 254 PHE AAA C 1
ATOM 1171 O O . PHE A 1 160 ? 8.902 25.998 4.460 1.000 54.687 254 PHE AAA O 1
#

Nearest PDB structures (foldseek):
  6zm0-assembly1_AAA  TM=1.006E+00  e=3.781E-32  Pseudomonas aeruginosa PAO1
  6zlv-assembly1_A  TM=9.824E-01  e=7.295E-29  Pseudomonas aeruginosa
  7eft-assembly1_A  TM=9.582E-01  e=8.052E-19  Escherichia coli
  7eft-assembly1_B  TM=9.520E-01  e=1.383E-17  Escherichia coli
  2j5u-assembly1_A  TM=8.591E-01  e=1.499E-11  Listeria monocytogenes

Foldseek 3Di:
DDKDWWFFPAADPPLQFLKTKTQAFVCNVFDFLWWKAAPFATFATFHAGDHGMTMGGGQQRQPHWAWKAQLPPRHIWIWHHDSDQFKTKTPDAFLPHPADFQTWIWGCCPVVRDDTDGTFWTWHDWAHDPPDGHIITMTTGRTPRSHGGTIMTDD

Secondary structure (P-SEA, 3-state):
cbbbbbbbcccccccccccccccccccccccccbbbbccccccccccccccccccccccccccbbbbbcccccbbbbbbbbcccccbbbbccccccccccccbbbbbcccccccccccccccccbbbbbccccbbbbbbbbccccccccbbbbcc

Radius of gyration: 15.55 Å; Cα contacts (8 Å, |Δi|>4): 445; chains: 1; bounding box: 34×36×42 Å

Sequence (155 aa):
DKVLVSELIGVDPNPFTQRIMIDKGENDGVFVGQPVLDASGLMGQVVEVMPYTARVLLLTDTTHSIPVQVNRNGLRAIAVGTGNPERLELRYVADTADIKEGDLLVSSGLGQRFPAGYPVATVKEVIHDSGQPFAVVRAVPTAKMNRSRYVLLVF